Protein AF-A0A0C5XKF4-F1 (afdb_monomer)

pLDDT: mean 84.87, std 16.79, range [43.81, 97.75]

Solvent-accessible surface area (backbone atoms only — not comparable to full-atom values): 7039 Å² total; per-residue (Å²): 99,38,44,35,41,33,49,45,84,90,46,29,36,42,38,38,51,100,60,76,51,73,46,82,51,56,72,55,26,46,73,45,9,26,29,38,44,37,68,48,58,29,26,39,36,38,36,44,43,80,91,77,71,26,36,43,72,46,82,73,41,85,33,77,44,53,76,46,78,46,82,63,83,77,29,26,31,40,36,39,47,37,78,62,87,49,73,48,81,38,71,27,75,74,60,79,67,76,84,78,61,56,86,90,69,58,89,73,73,72,78,79,83,74,78,79,78,79,83,130

Sequence (120 aa):
MGVQIEAMDGGKLKLTGDVETVLDLPASAVTDGFSFAFSDGTLLKGHHDIGSGRCHFALAAEGTACVRIMREGRHDRARIDGQIEWMTLACGSRTLCPIHAKPQDDGRQLVLDIESKQAA

Structure (mmCIF, N/CA/C/O backbone):
data_AF-A0A0C5XKF4-F1
#
_entry.id   AF-A0A0C5XKF4-F1
#
loop_
_atom_site.group_PDB
_atom_site.id
_atom_site.type_symbol
_atom_site.label_atom_id
_atom_site.label_alt_id
_atom_site.label_comp_id
_atom_site.label_asym_id
_atom_site.label_entity_id
_atom_site.label_seq_id
_atom_site.pdbx_PDB_ins_code
_atom_site.Cartn_x
_atom_site.Cartn_y
_atom_site.Cartn_z
_atom_site.occupancy
_atom_site.B_iso_or_equiv
_atom_site.auth_seq_id
_atom_site.auth_comp_id
_atom_site.auth_asym_id
_atom_site.auth_atom_id
_atom_site.pdbx_PDB_model_num
ATOM 1 N N . MET A 1 1 ? -6.047 11.153 13.031 1.00 75.75 1 MET A N 1
ATOM 2 C CA . MET A 1 1 ? -4.825 11.601 12.335 1.00 75.75 1 MET A CA 1
ATOM 3 C C . MET A 1 1 ? -4.612 10.627 11.190 1.00 75.75 1 MET A C 1
ATOM 5 O O . MET A 1 1 ? -4.865 9.447 11.382 1.00 75.75 1 MET A O 1
ATOM 9 N N . GLY A 1 2 ? -4.326 11.122 9.984 1.00 92.06 2 GLY A N 1
ATOM 10 C CA . GLY A 1 2 ? -4.283 10.288 8.778 1.00 92.06 2 GLY A CA 1
ATOM 11 C C . GLY A 1 2 ? -2.923 9.637 8.534 1.00 92.06 2 GLY A C 1
ATOM 12 O O . GLY A 1 2 ? -1.929 10.019 9.148 1.00 92.06 2 GLY A O 1
ATOM 13 N N . VAL A 1 3 ? -2.883 8.704 7.585 1.00 96.56 3 VAL A N 1
ATOM 14 C CA . VAL A 1 3 ? -1.655 8.047 7.114 1.00 96.56 3 VAL A CA 1
ATOM 15 C C . VAL A 1 3 ? -1.347 8.508 5.693 1.00 96.56 3 VAL A C 1
ATOM 17 O O . VAL A 1 3 ? -2.233 8.598 4.844 1.00 96.56 3 VAL A O 1
ATOM 20 N N . GLN A 1 4 ? -0.080 8.788 5.417 1.00 97.44 4 GLN A N 1
ATOM 21 C CA . GLN A 1 4 ? 0.451 9.024 4.084 1.00 97.44 4 GLN A CA 1
ATOM 22 C C . GLN A 1 4 ? 1.411 7.897 3.709 1.00 97.44 4 GLN A C 1
ATOM 24 O O . GLN A 1 4 ? 2.253 7.489 4.506 1.00 97.44 4 GLN A O 1
ATOM 29 N N . ILE A 1 5 ? 1.277 7.423 2.476 1.00 97.50 5 ILE A N 1
ATOM 30 C CA . ILE A 1 5 ? 2.093 6.375 1.876 1.00 97.50 5 ILE A CA 1
ATOM 31 C C . ILE A 1 5 ? 2.698 6.943 0.602 1.00 97.50 5 ILE A C 1
ATOM 33 O O . ILE A 1 5 ? 1.983 7.383 -0.298 1.00 97.50 5 ILE A O 1
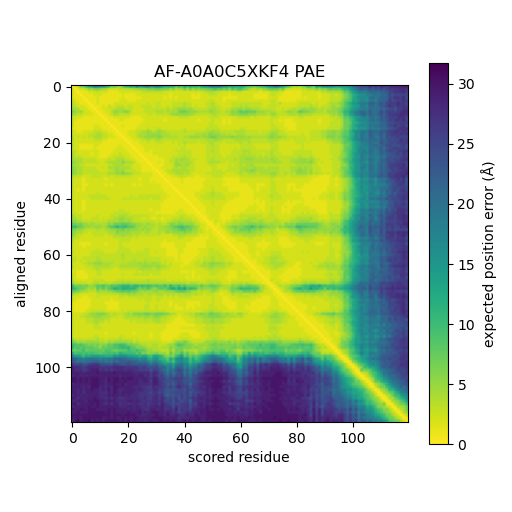ATOM 37 N N . GLU A 1 6 ? 4.016 6.924 0.517 1.00 96.56 6 GLU A N 1
ATOM 38 C CA . GLU A 1 6 ? 4.763 7.353 -0.654 1.00 96.56 6 GLU A CA 1
ATOM 39 C C . GLU A 1 6 ? 5.646 6.209 -1.131 1.00 96.56 6 GLU A C 1
ATOM 41 O O . GLU A 1 6 ? 6.460 5.682 -0.373 1.00 96.56 6 GLU A O 1
ATOM 46 N N . ALA A 1 7 ? 5.487 5.821 -2.393 1.00 94.00 7 ALA A N 1
ATOM 47 C CA . ALA A 1 7 ? 6.414 4.886 -2.999 1.00 94.00 7 ALA A CA 1
ATOM 48 C C . ALA A 1 7 ? 7.700 5.599 -3.429 1.00 94.00 7 ALA A C 1
ATOM 50 O O . ALA A 1 7 ? 7.688 6.738 -3.895 1.00 94.00 7 ALA A O 1
ATOM 51 N N . MET A 1 8 ? 8.816 4.904 -3.254 1.00 92.38 8 MET A N 1
ATOM 52 C CA . MET A 1 8 ? 10.157 5.388 -3.539 1.00 92.38 8 MET A CA 1
ATOM 53 C C . MET A 1 8 ? 10.898 4.392 -4.430 1.00 92.38 8 MET A C 1
ATOM 55 O O . MET A 1 8 ? 10.548 3.210 -4.523 1.00 92.38 8 MET A O 1
ATOM 59 N N . ASP A 1 9 ? 11.980 4.867 -5.037 1.00 89.56 9 ASP A N 1
ATOM 60 C CA . ASP A 1 9 ? 12.883 4.029 -5.813 1.00 89.56 9 ASP A CA 1
ATOM 61 C C . ASP A 1 9 ? 13.457 2.865 -4.990 1.00 89.56 9 ASP A C 1
ATOM 63 O O . ASP A 1 9 ? 13.688 2.962 -3.781 1.00 89.56 9 ASP A O 1
ATOM 67 N N . GLY A 1 10 ? 13.714 1.749 -5.676 1.00 87.12 10 GLY A N 1
ATOM 68 C CA . GLY A 1 10 ? 14.273 0.544 -5.062 1.00 87.12 10 GLY A CA 1
ATOM 69 C C . GLY A 1 10 ? 13.258 -0.307 -4.297 1.00 87.12 10 GLY A C 1
ATOM 70 O O . GLY A 1 10 ? 13.669 -1.119 -3.477 1.00 87.12 10 GLY A O 1
ATOM 71 N N . GLY A 1 11 ? 11.956 -0.132 -4.553 1.00 89.62 11 GLY A N 1
ATOM 72 C CA . GLY A 1 11 ? 10.910 -0.914 -3.893 1.00 89.62 11 GLY A CA 1
ATOM 73 C C . GLY A 1 11 ? 10.777 -0.550 -2.418 1.00 89.62 11 GLY A C 1
ATOM 74 O O . GLY A 1 11 ? 10.699 -1.429 -1.569 1.00 89.62 11 GLY A O 1
ATOM 75 N N . LYS A 1 12 ? 10.787 0.744 -2.096 1.00 94.75 12 LYS A N 1
ATOM 76 C CA . LYS A 1 12 ? 10.620 1.228 -0.722 1.00 94.75 12 LYS A CA 1
ATOM 77 C C . LYS A 1 12 ? 9.310 1.989 -0.588 1.00 94.75 12 LYS A C 1
ATOM 79 O O . LYS A 1 12 ? 8.891 2.668 -1.524 1.00 94.75 12 LYS A O 1
ATOM 84 N N . LEU A 1 13 ? 8.690 1.916 0.585 1.00 96.69 13 LEU A N 1
ATOM 85 C CA . LEU A 1 13 ? 7.514 2.711 0.929 1.00 96.69 13 LEU A CA 1
ATOM 86 C C . LEU A 1 13 ? 7.822 3.582 2.141 1.00 96.69 13 LEU A C 1
ATOM 88 O O . LEU A 1 13 ? 8.110 3.062 3.217 1.00 96.69 13 LEU A O 1
ATOM 92 N N . LYS A 1 14 ? 7.729 4.902 1.984 1.00 97.25 14 LYS A N 1
ATOM 93 C CA . LYS A 1 14 ? 7.732 5.835 3.107 1.00 97.25 14 LYS A CA 1
ATOM 94 C C . LYS A 1 14 ? 6.319 5.945 3.669 1.00 97.25 14 LYS A C 1
ATOM 96 O O . LYS A 1 14 ? 5.379 6.275 2.947 1.00 97.25 14 LYS A O 1
ATOM 101 N N . LEU A 1 15 ? 6.190 5.683 4.963 1.00 97.19 15 LEU A N 1
ATOM 102 C CA . LEU A 1 15 ? 4.959 5.821 5.726 1.00 97.19 15 LEU A CA 1
ATOM 103 C C . LEU A 1 15 ? 5.086 7.018 6.666 1.00 97.19 15 LEU A C 1
ATOM 105 O O . LEU A 1 15 ? 6.115 7.201 7.320 1.00 97.19 15 LEU A O 1
ATOM 109 N N . THR A 1 16 ? 4.048 7.842 6.735 1.00 96.75 16 THR A N 1
ATOM 110 C CA . THR A 1 16 ? 4.005 9.010 7.620 1.00 96.75 16 THR A CA 1
ATOM 111 C C . THR A 1 16 ? 2.624 9.135 8.249 1.00 96.75 16 THR A C 1
ATOM 113 O O . THR A 1 16 ? 1.613 8.962 7.578 1.00 96.75 16 THR A O 1
ATOM 116 N N . GLY A 1 17 ? 2.585 9.447 9.536 1.00 93.69 17 GLY A N 1
ATOM 117 C CA . GLY A 1 17 ? 1.384 9.592 10.352 1.00 93.69 17 GLY A CA 1
ATOM 118 C C . GLY A 1 17 ? 1.833 9.758 11.799 1.00 93.69 17 GLY A C 1
ATOM 119 O O . GLY A 1 17 ? 2.817 10.447 12.057 1.00 93.69 17 GLY A O 1
ATOM 120 N N . ASP A 1 18 ? 1.179 9.064 12.720 1.00 92.31 18 ASP A N 1
ATOM 121 C CA . ASP A 1 18 ? 1.594 8.960 14.126 1.00 92.31 18 ASP A CA 1
ATOM 122 C C . ASP A 1 18 ? 2.985 8.318 14.272 1.00 92.31 18 ASP A C 1
ATOM 124 O O . ASP A 1 18 ? 3.741 8.644 15.185 1.00 92.31 18 ASP A O 1
ATOM 128 N N . VAL A 1 19 ? 3.334 7.432 13.335 1.00 91.19 19 VAL A N 1
ATOM 129 C CA . VAL A 1 19 ? 4.659 6.828 13.190 1.00 91.19 19 VAL A CA 1
ATOM 130 C C . VAL A 1 19 ? 5.202 7.163 11.805 1.00 91.19 19 VAL A C 1
ATOM 132 O O . VAL A 1 19 ? 4.499 7.032 10.800 1.00 91.19 19 VAL A O 1
ATOM 135 N N . GLU A 1 20 ? 6.468 7.572 11.746 1.00 96.31 20 GLU A N 1
ATOM 136 C CA . GLU A 1 20 ? 7.207 7.755 10.497 1.00 96.31 20 GLU A CA 1
ATOM 137 C C . GLU A 1 20 ? 8.224 6.623 10.329 1.00 96.31 20 GLU A C 1
ATOM 139 O O . GLU A 1 20 ? 9.033 6.359 11.218 1.00 96.31 20 GLU A O 1
ATOM 144 N N . THR A 1 21 ? 8.167 5.925 9.194 1.00 96.81 21 THR A N 1
ATOM 145 C CA . THR A 1 21 ? 9.085 4.820 8.894 1.00 96.81 21 THR A CA 1
ATOM 146 C C . THR A 1 21 ? 9.217 4.592 7.390 1.00 96.81 21 THR A C 1
ATOM 148 O O . THR A 1 21 ? 8.414 5.085 6.596 1.00 96.81 21 THR A O 1
ATOM 151 N N . VAL A 1 22 ? 10.231 3.828 6.989 1.00 97.75 22 VAL A N 1
ATOM 152 C CA . VAL A 1 22 ? 10.422 3.361 5.613 1.00 97.75 22 VAL A CA 1
ATOM 153 C C . VAL A 1 22 ? 10.439 1.839 5.622 1.00 97.75 22 VAL A C 1
ATOM 155 O O . VAL A 1 22 ? 11.191 1.231 6.379 1.00 97.75 22 VAL A O 1
ATOM 158 N N . LEU A 1 23 ? 9.611 1.230 4.778 1.00 96.12 23 LEU A N 1
ATOM 159 C CA . LEU A 1 23 ? 9.550 -0.214 4.593 1.00 96.12 23 LEU A CA 1
ATOM 160 C C . LEU A 1 23 ? 10.275 -0.604 3.307 1.00 96.12 23 LEU A C 1
ATOM 162 O O . LEU A 1 23 ? 9.980 -0.059 2.243 1.00 96.12 23 LEU A O 1
ATOM 166 N N . ASP A 1 24 ? 11.176 -1.576 3.401 1.00 95.88 24 ASP A N 1
ATOM 167 C CA . ASP A 1 24 ? 11.753 -2.253 2.241 1.00 95.88 24 ASP A CA 1
ATOM 168 C C . ASP A 1 24 ? 10.799 -3.358 1.773 1.00 95.88 24 ASP A C 1
ATOM 170 O O . ASP A 1 24 ? 10.432 -4.252 2.542 1.00 95.88 24 ASP A O 1
ATOM 174 N N . LEU A 1 25 ? 10.379 -3.298 0.511 1.00 93.88 25 LEU A N 1
ATOM 175 C CA . LEU A 1 25 ? 9.529 -4.320 -0.077 1.00 93.88 25 LEU A CA 1
ATOM 176 C C . LEU A 1 25 ? 10.373 -5.501 -0.569 1.00 93.88 25 LEU A C 1
ATOM 178 O O . LEU A 1 25 ? 11.417 -5.305 -1.198 1.00 93.88 25 LEU A O 1
ATOM 182 N N . PRO A 1 26 ? 9.914 -6.747 -0.360 1.00 92.69 26 PRO A N 1
ATOM 183 C CA . PRO A 1 26 ? 10.546 -7.897 -0.986 1.00 92.69 26 PRO A CA 1
ATOM 184 C C . PRO A 1 26 ? 10.400 -7.820 -2.513 1.00 92.69 26 PRO A C 1
ATOM 186 O O . PRO A 1 26 ? 9.446 -7.244 -3.036 1.00 92.69 26 PRO A O 1
ATOM 189 N N . ALA A 1 27 ? 11.298 -8.480 -3.2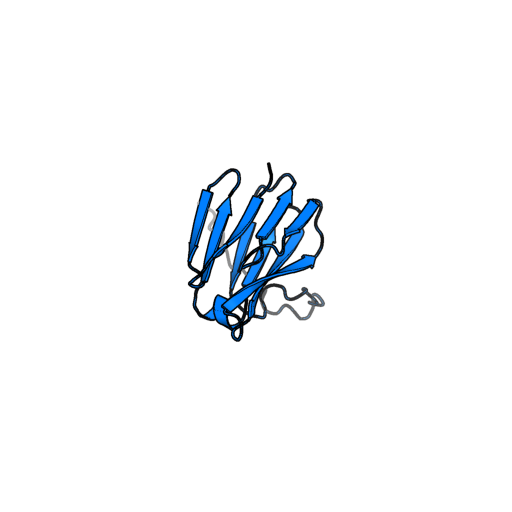47 1.00 89.62 27 ALA A N 1
ATOM 190 C CA . ALA A 1 27 ? 11.247 -8.520 -4.713 1.00 89.62 27 ALA A CA 1
ATOM 191 C C . ALA A 1 27 ? 9.900 -9.041 -5.260 1.00 89.62 27 ALA A C 1
ATOM 193 O O . ALA A 1 27 ? 9.447 -8.597 -6.316 1.00 89.62 27 ALA A O 1
ATOM 194 N N . SER A 1 28 ? 9.226 -9.930 -4.521 1.00 88.81 28 SER A N 1
ATOM 195 C CA . SER A 1 28 ? 7.877 -10.404 -4.849 1.00 88.81 28 SER A CA 1
ATOM 196 C C . SER A 1 28 ? 6.833 -9.288 -4.822 1.00 88.81 28 SER A C 1
ATOM 198 O O . SER A 1 28 ? 5.939 -9.279 -5.648 1.00 88.81 28 SER A O 1
ATOM 200 N N . ALA A 1 29 ? 6.945 -8.293 -3.944 1.00 90.44 29 ALA A N 1
ATOM 201 C CA . ALA A 1 29 ? 6.029 -7.151 -3.949 1.00 90.44 29 ALA A CA 1
ATOM 202 C C . ALA A 1 29 ? 6.274 -6.193 -5.120 1.00 90.44 29 ALA A C 1
ATOM 204 O O . ALA A 1 29 ? 5.348 -5.535 -5.596 1.00 90.44 29 ALA A O 1
ATOM 205 N N . VAL A 1 30 ? 7.518 -6.113 -5.596 1.00 88.69 30 VAL A N 1
ATOM 206 C CA . VAL A 1 30 ? 7.858 -5.329 -6.788 1.00 88.69 30 VAL A CA 1
ATOM 207 C C . VAL A 1 30 ? 7.321 -6.004 -8.050 1.00 88.69 30 VAL A C 1
ATOM 209 O O . VAL A 1 30 ? 6.814 -5.329 -8.935 1.00 88.69 30 VAL A O 1
ATOM 212 N N . THR A 1 31 ? 7.382 -7.332 -8.119 1.00 89.62 31 THR A N 1
ATOM 213 C CA . THR A 1 31 ? 6.977 -8.107 -9.304 1.00 89.62 31 THR A CA 1
ATOM 214 C C . THR A 1 31 ? 5.489 -8.463 -9.319 1.00 89.62 31 THR A C 1
ATOM 216 O O . THR A 1 31 ? 4.829 -8.270 -10.336 1.00 89.62 31 THR A O 1
ATOM 219 N N . ASP A 1 32 ? 4.944 -8.917 -8.191 1.00 90.44 32 ASP A N 1
ATOM 220 C CA . ASP A 1 32 ? 3.568 -9.420 -8.067 1.00 90.44 32 ASP A CA 1
ATOM 221 C C . ASP A 1 32 ? 2.596 -8.398 -7.450 1.00 90.44 32 ASP A C 1
ATOM 223 O O . ASP A 1 32 ? 1.386 -8.637 -7.401 1.00 90.44 32 ASP A O 1
ATOM 227 N N . GLY A 1 33 ? 3.110 -7.267 -6.962 1.00 93.19 33 GLY A N 1
ATOM 228 C CA . GLY A 1 33 ? 2.339 -6.236 -6.270 1.00 93.19 33 GLY A CA 1
ATOM 229 C C . GLY A 1 33 ? 2.170 -6.488 -4.771 1.00 93.19 33 GLY A C 1
ATOM 230 O O . GLY A 1 33 ? 2.675 -7.449 -4.192 1.00 93.19 33 GLY A O 1
ATOM 231 N N . PHE A 1 34 ? 1.462 -5.581 -4.112 1.00 95.50 34 PHE A N 1
ATOM 232 C CA . PHE A 1 34 ? 1.220 -5.605 -2.674 1.00 95.50 34 PHE A CA 1
ATOM 233 C C . PHE A 1 34 ? -0.113 -4.937 -2.342 1.00 95.50 34 PHE A C 1
ATOM 235 O O . PHE A 1 34 ? -0.781 -4.353 -3.200 1.00 95.50 34 PHE A O 1
ATOM 242 N N . SER A 1 35 ? -0.545 -5.045 -1.093 1.00 96.56 35 SER A N 1
ATOM 243 C CA . SER A 1 35 ? -1.783 -4.428 -0.630 1.00 96.56 35 SER A CA 1
ATOM 244 C C . SER A 1 35 ? -1.706 -3.999 0.822 1.00 96.56 35 SER A C 1
ATOM 246 O O . SER A 1 35 ? -1.034 -4.636 1.631 1.00 96.56 35 SER A O 1
ATOM 248 N N . PHE A 1 36 ? -2.439 -2.938 1.130 1.00 96.31 36 PHE A N 1
ATOM 249 C CA . PHE A 1 36 ? -2.685 -2.456 2.472 1.00 96.31 36 PHE A CA 1
ATOM 250 C C . PHE A 1 36 ? -4.127 -2.718 2.886 1.00 96.31 36 PHE A C 1
ATOM 252 O O . PHE A 1 36 ? -5.049 -2.506 2.092 1.00 96.31 36 PHE A O 1
ATOM 259 N N . ALA A 1 37 ? -4.301 -3.113 4.142 1.00 95.94 37 ALA A N 1
ATOM 260 C CA . ALA A 1 37 ? -5.585 -3.090 4.827 1.00 95.94 37 ALA A CA 1
ATOM 261 C C . ALA A 1 37 ? -5.504 -2.142 6.024 1.00 95.94 37 ALA A C 1
ATOM 263 O O . ALA A 1 37 ? -4.516 -2.164 6.762 1.00 95.94 37 ALA A O 1
ATOM 264 N N . PHE A 1 38 ? -6.541 -1.330 6.203 1.00 95.94 38 PHE A N 1
ATOM 265 C CA . PHE A 1 38 ? -6.637 -0.316 7.250 1.00 95.94 38 PHE A CA 1
ATOM 266 C C . PHE A 1 38 ? -7.795 -0.631 8.205 1.00 95.94 38 PHE A C 1
ATOM 268 O O . PHE A 1 38 ? -8.777 -1.271 7.822 1.00 95.94 38 PHE A O 1
ATOM 275 N N . SER A 1 39 ? -7.694 -0.147 9.446 1.00 95.75 39 SER A N 1
ATOM 276 C CA . SER A 1 39 ? -8.690 -0.379 10.505 1.00 95.75 39 SER A CA 1
ATOM 277 C C . SER A 1 39 ? -10.102 0.117 10.200 1.00 95.75 39 SER A C 1
ATOM 279 O O . SER A 1 39 ? -11.058 -0.326 10.826 1.00 95.75 39 SER A O 1
ATOM 281 N N . ASP A 1 40 ? -10.242 1.030 9.247 1.00 94.50 40 ASP A N 1
ATOM 282 C CA . ASP A 1 40 ? -11.509 1.618 8.821 1.00 94.50 40 ASP A CA 1
ATOM 283 C C . ASP A 1 40 ? -12.219 0.814 7.711 1.00 94.50 40 ASP A C 1
ATOM 285 O O . ASP A 1 40 ? -13.261 1.250 7.216 1.00 94.50 40 ASP A O 1
ATOM 289 N N . GLY A 1 41 ? -11.634 -0.315 7.290 1.00 94.06 41 GLY A N 1
ATOM 290 C CA . GLY A 1 41 ? -12.115 -1.157 6.193 1.00 94.06 41 GLY A CA 1
ATOM 291 C C . GLY A 1 41 ? -11.557 -0.797 4.813 1.00 94.06 41 GLY A C 1
ATOM 292 O O . GLY A 1 41 ? -11.836 -1.512 3.850 1.00 94.06 41 GLY A O 1
ATOM 293 N N . THR A 1 42 ? -10.748 0.261 4.696 1.00 95.56 42 THR A N 1
ATOM 294 C CA . THR A 1 42 ? -10.125 0.636 3.423 1.00 95.56 42 THR A CA 1
ATOM 295 C C . THR A 1 42 ? -9.136 -0.441 2.977 1.00 95.56 42 THR A C 1
ATOM 297 O O . THR A 1 42 ? -8.320 -0.925 3.767 1.00 95.56 42 THR A O 1
ATOM 300 N N . LEU A 1 43 ? -9.163 -0.776 1.683 1.00 96.00 43 LEU A N 1
ATOM 301 C CA . LEU A 1 43 ? -8.171 -1.641 1.043 1.00 96.00 43 LEU A CA 1
ATOM 302 C C . LEU A 1 43 ? -7.497 -0.900 -0.111 1.00 96.00 43 LEU A C 1
ATOM 304 O O . LEU A 1 43 ? -8.164 -0.458 -1.048 1.00 96.00 43 LEU A O 1
ATOM 308 N N . LEU A 1 44 ? -6.169 -0.817 -0.084 1.00 95.94 44 LEU A N 1
ATOM 309 C CA . LEU A 1 44 ? -5.367 -0.153 -1.114 1.00 95.94 44 LEU A CA 1
ATOM 310 C C . LEU A 1 44 ? -4.428 -1.164 -1.775 1.00 95.94 44 LEU A C 1
ATOM 312 O O . LEU A 1 44 ? -3.713 -1.885 -1.090 1.00 95.94 44 LEU A O 1
ATOM 316 N N . LYS A 1 45 ? -4.386 -1.198 -3.105 1.00 95.94 45 LYS A N 1
ATOM 317 C CA . LYS A 1 45 ? -3.411 -1.975 -3.880 1.00 95.94 45 LYS A CA 1
ATOM 318 C C . LYS A 1 45 ? -2.254 -1.095 -4.308 1.00 95.94 45 LYS A C 1
ATOM 320 O O . LYS A 1 45 ? -2.465 0.044 -4.722 1.00 95.94 45 LYS A O 1
ATOM 325 N N . GLY A 1 46 ? -1.058 -1.666 -4.286 1.00 95.12 46 GLY A N 1
ATOM 326 C CA . GLY A 1 46 ? 0.117 -1.109 -4.933 1.00 95.12 46 GLY A CA 1
ATOM 327 C C . GLY A 1 46 ? 0.706 -2.093 -5.934 1.00 95.12 46 GLY A C 1
ATOM 328 O O . GLY A 1 46 ? 0.722 -3.301 -5.701 1.00 95.12 46 GLY A O 1
ATOM 329 N N . HIS A 1 47 ? 1.168 -1.586 -7.069 1.00 93.56 47 HIS A N 1
ATOM 330 C CA . HIS A 1 47 ? 1.881 -2.382 -8.064 1.00 93.56 47 HIS A CA 1
ATOM 331 C C . HIS A 1 47 ? 2.970 -1.541 -8.717 1.00 93.56 47 HIS A C 1
ATOM 333 O O . HIS A 1 47 ? 2.814 -0.328 -8.869 1.00 93.56 47 HIS A O 1
ATOM 339 N N . HIS A 1 48 ? 4.065 -2.186 -9.107 1.00 91.31 48 HIS A N 1
ATOM 340 C CA . HIS A 1 48 ? 5.106 -1.529 -9.881 1.00 91.31 48 HIS A CA 1
ATOM 341 C C . HIS A 1 48 ? 4.885 -1.805 -11.366 1.00 91.31 48 HIS A C 1
ATOM 343 O O . HIS A 1 48 ? 4.713 -2.950 -11.779 1.00 91.31 48 HIS A O 1
ATOM 349 N N . ASP A 1 49 ? 4.909 -0.751 -12.171 1.00 89.00 49 ASP A N 1
ATOM 350 C CA . ASP A 1 49 ? 5.063 -0.875 -13.611 1.00 89.00 49 ASP A CA 1
ATOM 351 C C . ASP A 1 49 ? 6.547 -1.097 -13.913 1.00 89.00 49 ASP A C 1
ATOM 353 O O . ASP A 1 49 ? 7.369 -0.190 -13.777 1.00 89.00 49 ASP A O 1
ATOM 357 N N . ILE A 1 50 ? 6.889 -2.317 -14.326 1.00 83.19 50 ILE A N 1
ATOM 358 C CA . ILE A 1 50 ? 8.265 -2.718 -14.643 1.00 83.19 50 ILE A CA 1
ATOM 359 C C . ILE A 1 50 ? 8.839 -1.870 -15.789 1.00 83.19 50 ILE A C 1
ATOM 361 O O . ILE A 1 50 ? 10.028 -1.556 -15.776 1.00 83.19 50 ILE A O 1
ATOM 365 N N . GLY A 1 51 ? 8.010 -1.469 -16.760 1.00 84.81 51 GLY A N 1
ATOM 366 C CA . GLY A 1 51 ? 8.463 -0.716 -17.931 1.00 84.81 51 GLY A CA 1
ATOM 367 C C . GLY A 1 51 ? 8.899 0.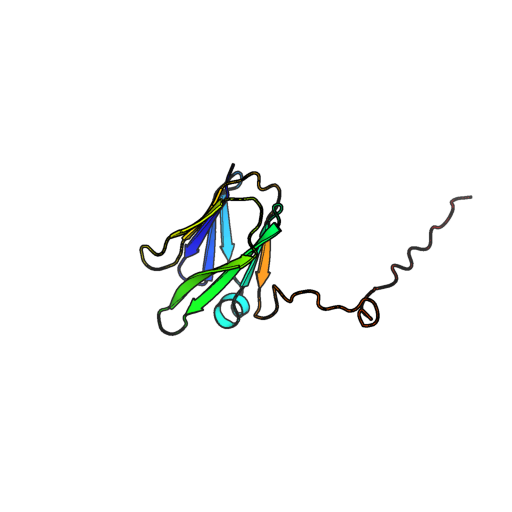708 -17.591 1.00 84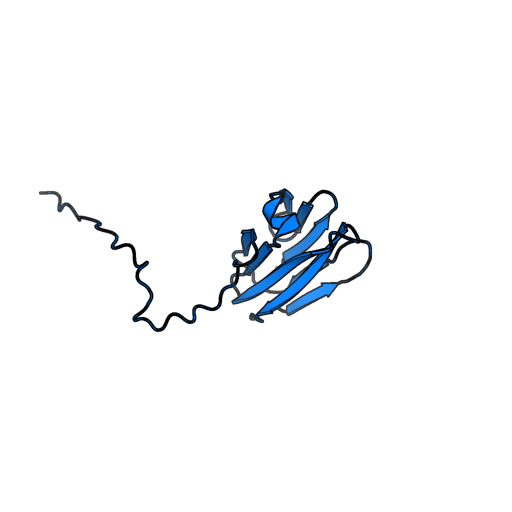.81 51 GLY A C 1
ATOM 368 O O . GLY A 1 51 ? 9.874 1.209 -18.149 1.00 84.81 51 GLY A O 1
ATOM 369 N N . SER A 1 52 ? 8.203 1.356 -16.654 1.00 86.75 52 SER A N 1
ATOM 370 C CA . SER A 1 52 ? 8.507 2.730 -16.232 1.00 86.75 52 SER A CA 1
ATOM 371 C C . SER A 1 52 ? 9.244 2.825 -14.889 1.00 86.75 52 SER A C 1
ATOM 373 O O . SER A 1 52 ? 9.722 3.902 -14.519 1.00 86.75 52 SER A O 1
ATOM 375 N N . GLY A 1 53 ? 9.333 1.720 -14.144 1.00 86.12 53 GLY A N 1
ATOM 376 C CA . GLY A 1 53 ? 9.834 1.675 -12.769 1.00 86.12 53 GLY A CA 1
ATOM 377 C C . GLY A 1 53 ? 8.969 2.461 -11.778 1.00 86.12 53 GLY A C 1
ATOM 378 O O . GLY A 1 53 ? 9.425 2.766 -10.675 1.00 86.12 53 GLY A O 1
ATOM 379 N N . ARG A 1 54 ? 7.751 2.854 -12.170 1.00 91.56 54 ARG A N 1
ATOM 380 C CA . ARG A 1 54 ? 6.834 3.627 -11.327 1.00 91.56 54 ARG A CA 1
ATOM 381 C C . ARG A 1 54 ? 6.032 2.693 -10.439 1.00 91.56 54 ARG A C 1
ATOM 383 O O . ARG A 1 54 ? 5.745 1.563 -10.813 1.00 91.56 54 ARG A O 1
ATOM 390 N N . CYS A 1 55 ? 5.652 3.182 -9.267 1.00 94.44 55 CYS A N 1
ATOM 391 C CA . CYS A 1 55 ? 4.741 2.467 -8.384 1.00 94.44 55 CYS A CA 1
ATOM 392 C C . CYS A 1 55 ? 3.412 3.206 -8.387 1.00 94.44 55 CYS A C 1
ATOM 394 O O . CYS A 1 55 ? 3.384 4.417 -8.158 1.00 94.44 55 CYS A O 1
ATOM 396 N N . HIS A 1 56 ? 2.337 2.472 -8.640 1.00 95.12 56 HIS A N 1
ATOM 397 C CA . HIS A 1 56 ? 0.990 3.001 -8.726 1.00 95.12 56 HIS A CA 1
ATOM 398 C C . HIS A 1 56 ? 0.118 2.459 -7.607 1.00 95.12 56 HIS A C 1
ATOM 400 O O . HIS A 1 56 ? 0.209 1.281 -7.246 1.00 95.12 56 HIS A O 1
ATOM 406 N N . PHE A 1 57 ? -0.767 3.317 -7.109 1.00 96.62 57 PHE A N 1
ATOM 407 C CA . PHE A 1 57 ? -1.770 2.955 -6.123 1.00 96.62 57 PHE A CA 1
ATOM 408 C C . PHE A 1 57 ? -3.163 2.924 -6.751 1.00 96.62 57 PHE A C 1
ATOM 410 O O . PHE A 1 57 ? -3.511 3.721 -7.630 1.00 96.62 57 PHE A O 1
ATOM 417 N N . ALA A 1 58 ? -3.987 2.003 -6.266 1.00 95.75 58 ALA A N 1
ATOM 418 C CA . ALA A 1 58 ? -5.391 1.902 -6.631 1.00 95.75 58 ALA A CA 1
ATOM 419 C C . ALA A 1 58 ? -6.220 1.489 -5.417 1.00 95.75 58 ALA A C 1
ATOM 421 O O . ALA A 1 58 ? -5.835 0.588 -4.672 1.00 95.75 58 ALA A O 1
ATOM 422 N N . LEU A 1 59 ? -7.371 2.127 -5.231 1.00 95.19 59 LEU A N 1
ATOM 423 C CA . LEU A 1 59 ? -8.321 1.729 -4.202 1.00 95.19 59 LEU A CA 1
ATOM 424 C C . LEU A 1 59 ? -8.994 0.414 -4.614 1.00 95.19 59 LEU A C 1
ATOM 426 O O . LEU A 1 59 ? -9.497 0.298 -5.730 1.00 95.19 59 LEU A O 1
ATOM 430 N N . ALA A 1 60 ? -8.965 -0.580 -3.733 1.00 93.75 60 ALA A N 1
ATOM 431 C CA . ALA A 1 60 ? -9.610 -1.872 -3.949 1.00 93.75 60 ALA A CA 1
ATOM 432 C C . ALA A 1 60 ? -10.952 -1.985 -3.219 1.00 93.75 60 ALA A C 1
ATOM 434 O O . ALA A 1 60 ? -11.847 -2.660 -3.721 1.00 93.75 60 ALA A O 1
ATOM 435 N N . ALA A 1 61 ? -11.093 -1.328 -2.066 1.00 93.19 61 ALA A N 1
ATOM 436 C CA . ALA A 1 61 ? -12.357 -1.175 -1.356 1.00 93.19 61 ALA A CA 1
ATOM 437 C C . ALA A 1 61 ? -12.349 0.130 -0.553 1.00 93.19 61 ALA A C 1
ATOM 439 O O . ALA A 1 61 ? -11.322 0.496 0.026 1.00 93.19 61 ALA A O 1
ATOM 440 N N . GLU A 1 62 ? -13.492 0.809 -0.528 1.00 94.19 62 GLU A N 1
ATOM 441 C CA . GLU A 1 62 ? -13.720 1.991 0.301 1.00 94.19 62 GLU A CA 1
ATOM 442 C C . GLU A 1 62 ? -14.006 1.577 1.748 1.00 94.19 62 GLU A C 1
ATOM 444 O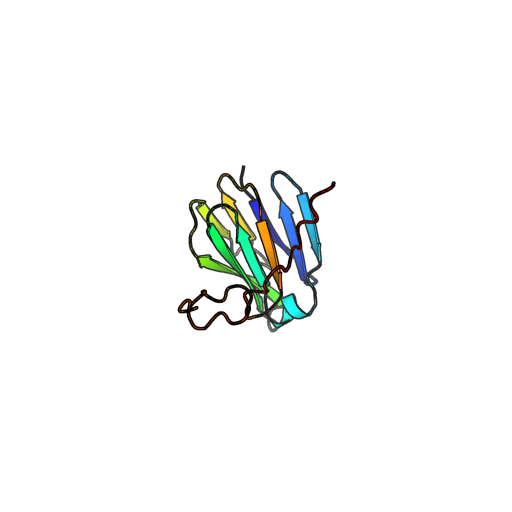 O . GLU A 1 62 ? -14.874 0.740 2.002 1.00 94.19 62 GLU A O 1
ATOM 449 N N . GLY A 1 63 ? -13.267 2.171 2.684 1.00 93.56 63 GLY A N 1
ATOM 450 C CA . GLY A 1 63 ? -13.625 2.212 4.096 1.00 93.56 63 GLY A CA 1
ATOM 451 C C . GLY A 1 63 ? -14.298 3.535 4.453 1.00 93.56 63 GLY A C 1
ATOM 452 O O . GLY A 1 63 ? -14.830 4.243 3.599 1.00 93.56 63 GLY A O 1
ATOM 453 N N . THR A 1 64 ? -14.269 3.885 5.737 1.00 94.81 64 THR A N 1
ATOM 454 C CA . THR A 1 64 ? -14.847 5.156 6.217 1.00 94.81 64 THR A CA 1
ATOM 455 C C . THR A 1 64 ? -13.917 6.365 6.060 1.00 94.81 64 THR A C 1
ATOM 457 O O . THR A 1 64 ? -14.393 7.502 6.081 1.00 94.81 64 THR A O 1
ATOM 460 N N . ALA A 1 65 ? -12.605 6.157 5.907 1.00 94.31 65 ALA A N 1
ATOM 461 C CA . ALA A 1 65 ? -11.637 7.230 5.720 1.00 94.31 65 ALA A CA 1
ATOM 462 C C . ALA A 1 65 ? -11.690 7.811 4.301 1.00 94.31 65 ALA A C 1
ATOM 464 O O . ALA A 1 65 ? -11.971 7.130 3.315 1.00 94.31 65 ALA A O 1
ATOM 465 N N . CYS A 1 66 ? -11.340 9.091 4.179 1.00 96.38 66 CYS A N 1
ATOM 466 C CA . CYS A 1 66 ? -11.189 9.732 2.879 1.00 96.38 66 CYS A CA 1
ATOM 467 C C . CYS A 1 66 ? -9.825 9.368 2.276 1.00 96.38 66 CYS A C 1
ATOM 469 O O . CYS A 1 66 ? -8.782 9.747 2.814 1.00 96.38 66 CYS A O 1
ATOM 471 N N . VAL A 1 67 ? -9.822 8.661 1.143 1.00 97.44 67 VAL A N 1
ATOM 472 C CA . VAL A 1 67 ? -8.595 8.276 0.432 1.00 97.44 67 VAL A CA 1
ATOM 473 C C . VAL A 1 67 ? -8.352 9.193 -0.763 1.00 97.44 67 VAL A C 1
ATOM 475 O O . VAL A 1 67 ? -9.220 9.379 -1.614 1.00 97.44 67 VAL A O 1
ATOM 478 N N . ARG A 1 68 ? -7.136 9.733 -0.868 1.00 97.62 68 ARG A N 1
ATOM 479 C CA . ARG A 1 68 ? -6.667 10.528 -2.010 1.00 97.62 68 ARG A CA 1
ATOM 480 C C . ARG A 1 68 ? -5.384 9.931 -2.569 1.00 97.62 68 ARG A C 1
ATOM 482 O O . ARG A 1 68 ? -4.404 9.796 -1.845 1.00 97.62 68 ARG A O 1
ATOM 489 N N . ILE A 1 69 ? -5.378 9.610 -3.860 1.00 97.62 69 ILE A N 1
ATOM 490 C CA . ILE A 1 69 ? -4.186 9.142 -4.577 1.00 97.62 69 ILE A CA 1
ATOM 491 C C . ILE A 1 69 ? -3.704 10.278 -5.477 1.00 97.62 69 ILE A C 1
ATOM 493 O O . ILE A 1 69 ? -4.382 10.664 -6.426 1.00 97.62 69 ILE A O 1
ATOM 497 N N . MET A 1 70 ? -2.538 10.827 -5.157 1.00 96.19 70 MET A N 1
ATOM 498 C CA . MET A 1 70 ? -1.880 11.893 -5.903 1.00 96.19 70 MET A CA 1
ATOM 499 C C . MET A 1 70 ? -0.882 11.260 -6.869 1.00 96.19 70 MET A C 1
ATOM 501 O O . MET A 1 70 ? -0.002 10.503 -6.457 1.00 96.19 70 MET A O 1
ATOM 505 N N . ARG A 1 71 ? -1.022 11.574 -8.156 1.00 92.81 71 ARG A N 1
ATOM 506 C CA . ARG A 1 71 ? -0.183 11.044 -9.241 1.00 92.81 71 ARG A CA 1
ATOM 507 C C . ARG A 1 71 ? 0.746 12.129 -9.771 1.00 92.81 71 ARG A C 1
ATOM 509 O O . ARG A 1 71 ? 0.725 12.470 -10.950 1.00 92.81 71 ARG A O 1
ATOM 516 N N . GLU A 1 72 ? 1.505 12.719 -8.860 1.00 84.19 72 GLU A N 1
ATOM 517 C CA . GLU A 1 72 ? 2.443 13.802 -9.142 1.00 84.19 72 GLU A CA 1
ATOM 518 C C . GLU A 1 72 ? 3.870 13.306 -8.898 1.00 84.19 72 GLU A C 1
ATOM 520 O O . GLU A 1 72 ? 4.164 12.725 -7.856 1.00 84.19 72 GLU A O 1
ATOM 525 N N . GLY A 1 73 ? 4.773 13.541 -9.851 1.00 82.62 73 GLY A N 1
ATOM 526 C CA . GLY A 1 73 ? 6.152 13.055 -9.770 1.00 82.62 73 GLY A CA 1
ATOM 527 C C . GLY A 1 73 ? 6.330 11.639 -10.327 1.00 82.62 73 GLY A C 1
ATOM 528 O O . GLY A 1 73 ? 5.666 11.247 -11.287 1.00 82.62 73 GLY A O 1
ATOM 529 N N . ARG A 1 74 ? 7.305 10.895 -9.788 1.00 87.88 74 ARG A N 1
ATOM 530 C CA . ARG A 1 74 ? 7.709 9.583 -10.325 1.00 87.88 74 ARG A CA 1
ATOM 531 C C . ARG A 1 74 ? 6.798 8.443 -9.871 1.00 87.88 74 ARG A C 1
ATOM 533 O O . ARG A 1 74 ? 6.462 7.594 -10.689 1.00 87.88 74 ARG A O 1
ATOM 540 N N . HIS A 1 75 ? 6.417 8.418 -8.599 1.00 92.62 75 HIS A N 1
ATOM 541 C CA . HIS A 1 75 ? 5.559 7.382 -8.025 1.00 92.62 75 HIS A CA 1
ATOM 542 C C . HIS A 1 75 ? 4.288 8.005 -7.455 1.00 92.62 75 HIS A C 1
ATOM 544 O O . HIS A 1 75 ? 4.274 9.187 -7.107 1.00 92.62 75 HIS A O 1
ATOM 550 N N . ASP A 1 76 ? 3.235 7.203 -7.336 1.00 95.19 76 ASP A N 1
ATOM 551 C CA . ASP A 1 76 ? 2.012 7.637 -6.678 1.00 95.19 76 ASP A CA 1
ATOM 552 C C . ASP A 1 76 ? 2.261 7.879 -5.178 1.00 95.19 76 ASP A C 1
ATOM 554 O O . ASP A 1 76 ? 3.125 7.267 -4.537 1.00 95.19 76 ASP A O 1
ATOM 558 N N . ARG A 1 77 ? 1.441 8.757 -4.604 1.00 96.81 77 ARG A N 1
ATOM 559 C CA . ARG A 1 77 ? 1.328 8.983 -3.162 1.00 96.81 77 ARG A CA 1
ATOM 560 C C . ARG A 1 77 ? -0.121 8.786 -2.750 1.00 96.81 77 ARG A C 1
ATOM 562 O O . ARG A 1 77 ? -1.013 9.343 -3.382 1.00 96.81 77 ARG A O 1
ATOM 569 N N . ALA A 1 78 ? -0.372 8.033 -1.689 1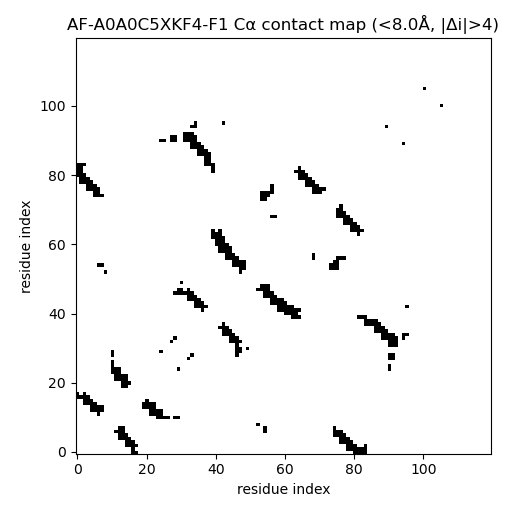.00 97.38 78 ALA A N 1
ATOM 570 C CA . ALA A 1 78 ? -1.702 7.868 -1.120 1.00 97.38 78 ALA A CA 1
ATOM 571 C C . ALA A 1 78 ? -1.794 8.590 0.225 1.00 97.38 78 ALA A C 1
ATOM 573 O O . ALA A 1 78 ? -0.890 8.503 1.052 1.00 97.38 78 ALA A O 1
ATOM 574 N N . ARG A 1 79 ? -2.900 9.293 0.451 1.00 97.31 79 ARG A N 1
ATOM 575 C CA . ARG A 1 79 ? -3.251 9.898 1.731 1.00 97.31 79 ARG A CA 1
ATOM 576 C C . ARG A 1 79 ? -4.596 9.352 2.187 1.00 97.31 79 ARG A C 1
ATOM 578 O O . ARG A 1 79 ? -5.563 9.420 1.437 1.00 97.31 79 ARG A O 1
ATOM 585 N N . ILE A 1 80 ? -4.630 8.821 3.401 1.00 97.12 80 ILE A N 1
ATOM 586 C CA . ILE A 1 80 ? -5.795 8.224 4.042 1.00 97.12 80 ILE A CA 1
ATOM 587 C C . ILE A 1 80 ? -6.126 9.094 5.254 1.00 97.12 80 ILE A C 1
ATOM 589 O O . ILE A 1 80 ? -5.438 9.048 6.274 1.00 97.12 80 ILE A O 1
ATOM 593 N N . ASP A 1 81 ? -7.143 9.939 5.118 1.00 96.62 81 ASP A N 1
ATOM 594 C CA . ASP A 1 81 ? -7.588 10.873 6.148 1.00 96.62 81 ASP A CA 1
ATOM 595 C C . ASP A 1 81 ? -8.744 10.259 6.953 1.00 96.62 81 ASP A C 1
ATOM 597 O O . ASP A 1 81 ? -9.866 10.133 6.464 1.00 96.62 81 ASP A O 1
ATOM 601 N N . GLY A 1 82 ? -8.465 9.885 8.203 1.00 93.06 82 GLY A N 1
ATOM 602 C CA . GLY A 1 82 ? -9.424 9.268 9.119 1.00 93.06 82 GLY A CA 1
ATOM 603 C C . GLY A 1 82 ? -8.817 9.005 10.498 1.00 93.06 82 GLY A C 1
ATOM 604 O O . GLY A 1 82 ? -7.740 9.518 10.826 1.00 93.06 82 GLY A O 1
ATOM 605 N N . GLN A 1 83 ? -9.513 8.223 11.321 1.00 93.50 83 GLN A N 1
ATOM 606 C CA . GLN A 1 83 ? -8.939 7.609 12.519 1.00 93.50 83 GLN A CA 1
ATOM 607 C C . GLN A 1 83 ? -8.449 6.211 12.140 1.00 93.50 83 GLN A C 1
ATOM 609 O O . GLN A 1 83 ? -9.249 5.291 11.991 1.00 93.50 83 GLN A O 1
ATOM 614 N N . ILE A 1 84 ? -7.138 6.077 11.938 1.00 94.81 84 ILE A N 1
ATOM 615 C CA . ILE A 1 84 ? -6.495 4.804 11.612 1.00 94.81 84 ILE A CA 1
ATOM 616 C C . ILE A 1 84 ? -5.774 4.301 12.859 1.00 94.81 84 ILE A C 1
ATOM 618 O O . ILE A 1 84 ? -4.856 4.953 13.345 1.00 94.81 84 ILE A O 1
ATOM 622 N N . GLU A 1 85 ? -6.198 3.152 13.374 1.00 94.81 85 GLU A N 1
ATOM 623 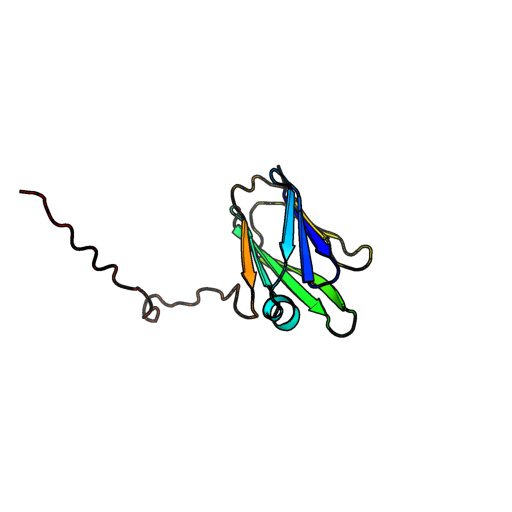C CA . GLU A 1 85 ? -5.614 2.526 14.568 1.00 94.81 85 GLU A CA 1
ATOM 624 C C . GLU A 1 85 ? -4.548 1.497 14.196 1.00 94.81 85 GLU A C 1
ATOM 626 O O . GLU A 1 85 ? -3.565 1.312 14.910 1.00 94.81 85 GLU A O 1
ATOM 631 N N . TRP A 1 86 ? -4.723 0.842 13.048 1.00 94.88 86 TRP A N 1
ATOM 632 C CA . TRP A 1 86 ? -3.761 -0.101 12.502 1.00 94.88 86 TRP A CA 1
ATOM 633 C C . TRP A 1 86 ? -3.791 -0.101 10.975 1.00 94.88 86 TRP A C 1
ATOM 635 O O . TRP A 1 86 ? -4.789 0.235 10.332 1.00 94.88 86 TRP A O 1
ATOM 645 N N . MET A 1 87 ? -2.670 -0.527 10.403 1.00 95.31 87 MET A N 1
ATOM 646 C CA . MET A 1 87 ? -2.508 -0.799 8.984 1.00 95.31 87 MET A CA 1
ATOM 647 C C . MET A 1 87 ? -1.619 -2.032 8.830 1.00 95.31 87 MET A C 1
ATOM 649 O O . MET A 1 87 ? -0.621 -2.172 9.537 1.00 95.31 87 MET A O 1
ATOM 653 N N . THR A 1 88 ? -1.959 -2.916 7.897 1.00 95.50 88 THR A N 1
ATOM 654 C CA . THR A 1 88 ? -1.143 -4.089 7.559 1.00 95.50 88 THR A CA 1
ATOM 655 C C . THR A 1 88 ? -0.735 -4.050 6.094 1.00 95.50 88 THR A C 1
ATOM 657 O O . THR A 1 88 ? -1.477 -3.540 5.259 1.00 95.50 88 THR A O 1
ATOM 660 N N . LEU A 1 89 ? 0.454 -4.573 5.790 1.00 95.75 89 LEU A N 1
ATOM 661 C CA . LEU A 1 89 ? 0.993 -4.703 4.437 1.00 95.75 89 LEU A CA 1
ATOM 662 C C . LEU A 1 89 ? 1.136 -6.187 4.101 1.00 95.75 89 LEU A C 1
ATOM 664 O O . LEU A 1 89 ? 1.788 -6.932 4.832 1.00 95.75 89 LEU A O 1
ATOM 668 N N . ALA A 1 90 ? 0.582 -6.596 2.967 1.00 94.88 90 ALA A N 1
ATOM 669 C CA . ALA A 1 90 ? 0.740 -7.935 2.424 1.00 94.88 90 ALA A CA 1
ATOM 670 C C . ALA A 1 90 ? 1.372 -7.863 1.029 1.00 94.88 90 ALA A C 1
ATOM 672 O O . ALA A 1 90 ? 1.011 -7.017 0.213 1.00 94.88 90 ALA A O 1
ATOM 673 N N . CYS A 1 91 ? 2.315 -8.761 0.749 1.00 94.06 91 CYS A N 1
ATOM 674 C CA . CYS A 1 91 ? 3.063 -8.808 -0.507 1.00 94.06 91 CYS A CA 1
ATOM 675 C C . CYS A 1 91 ? 2.594 -9.989 -1.363 1.00 94.06 91 CYS A C 1
ATOM 677 O O . CYS A 1 91 ? 2.437 -11.099 -0.854 1.00 94.06 91 CYS A O 1
ATOM 679 N N . GLY A 1 92 ? 2.378 -9.754 -2.655 1.00 88.50 92 GLY A N 1
ATOM 680 C CA . GLY A 1 92 ? 1.922 -10.744 -3.624 1.00 88.50 92 GLY A CA 1
ATOM 681 C C . GLY A 1 92 ? 0.619 -10.364 -4.336 1.00 88.50 92 GLY A C 1
ATOM 682 O O . GLY A 1 92 ? -0.137 -9.483 -3.919 1.00 88.50 92 GLY A O 1
ATOM 683 N N . SER A 1 93 ? 0.314 -11.121 -5.387 1.00 79.62 93 SER A N 1
ATOM 684 C CA . SER A 1 93 ? -0.812 -10.878 -6.301 1.00 79.62 93 SER A CA 1
ATOM 685 C C . SER A 1 93 ? -2.192 -11.286 -5.760 1.00 79.62 93 SER A C 1
ATOM 687 O O . SER A 1 93 ? -3.219 -10.878 -6.301 1.00 79.62 93 SER A O 1
ATOM 689 N N . ARG A 1 94 ? -2.245 -12.079 -4.679 1.00 82.56 94 ARG A N 1
ATOM 690 C CA . ARG A 1 94 ? -3.485 -12.629 -4.078 1.00 82.56 94 ARG A CA 1
ATOM 691 C C . ARG A 1 94 ? -3.776 -12.096 -2.674 1.00 82.56 94 ARG A C 1
ATOM 693 O O . ARG A 1 94 ? -4.389 -12.769 -1.853 1.00 82.56 94 ARG A O 1
ATOM 700 N N . THR A 1 95 ? -3.302 -10.893 -2.388 1.00 83.94 95 THR A N 1
ATOM 701 C CA . THR A 1 95 ? -3.315 -10.296 -1.045 1.00 83.94 95 THR A CA 1
ATOM 702 C C . THR A 1 95 ? -4.682 -9.760 -0.614 1.00 83.94 95 THR A C 1
ATOM 704 O O . THR A 1 95 ? -4.921 -9.643 0.580 1.00 83.94 95 THR A O 1
ATOM 707 N N . LEU A 1 96 ? -5.601 -9.511 -1.556 1.00 76.50 96 LEU A N 1
ATOM 708 C CA . LEU A 1 96 ? -6.962 -9.013 -1.295 1.00 76.50 96 LEU A CA 1
ATOM 709 C C . LEU A 1 96 ? -8.045 -9.924 -1.887 1.00 76.50 96 LEU A C 1
ATOM 711 O O . LEU A 1 96 ? -9.004 -9.446 -2.494 1.00 76.50 96 LEU A O 1
ATOM 715 N N . CYS A 1 97 ? -7.874 -11.243 -1.790 1.00 62.75 97 CYS A N 1
ATOM 716 C CA . CYS A 1 97 ? -8.906 -12.175 -2.236 1.00 62.75 97 CYS A CA 1
ATOM 717 C C . CYS A 1 97 ? -10.212 -11.906 -1.468 1.00 62.75 97 CYS A C 1
ATOM 719 O O . CYS A 1 97 ? -10.208 -12.030 -0.241 1.00 62.75 97 CYS A O 1
ATOM 721 N N . PRO A 1 98 ? -11.330 -11.575 -2.146 1.00 51.78 98 PRO A N 1
ATOM 722 C CA . PRO A 1 98 ? -12.619 -11.548 -1.479 1.00 51.78 98 PRO A CA 1
ATOM 723 C C . PRO A 1 98 ? -12.877 -12.949 -0.934 1.00 51.78 98 PRO A C 1
ATOM 725 O O . PRO A 1 98 ? -12.741 -13.934 -1.666 1.00 51.78 98 PRO A O 1
ATOM 728 N N . ILE A 1 99 ? -13.231 -13.042 0.347 1.00 52.69 99 ILE A N 1
ATOM 729 C CA . ILE A 1 99 ? -13.690 -14.289 0.954 1.00 52.69 99 ILE A CA 1
ATOM 730 C C . ILE A 1 99 ? -15.040 -14.620 0.300 1.00 52.69 99 ILE A C 1
ATOM 732 O O . ILE A 1 99 ? -16.100 -14.319 0.827 1.00 52.69 99 ILE A O 1
ATOM 736 N N . HIS A 1 100 ? -15.013 -15.238 -0.881 1.00 49.16 100 HIS A N 1
ATOM 737 C CA . HIS A 1 100 ? -16.139 -15.995 -1.429 1.00 49.16 100 HIS A CA 1
ATOM 738 C C . HIS A 1 100 ? -16.146 -17.410 -0.836 1.00 49.16 100 HIS A C 1
ATOM 740 O O . HIS A 1 100 ? -16.504 -18.374 -1.511 1.00 49.16 100 HIS A O 1
ATOM 746 N N . ALA A 1 101 ? -15.735 -17.564 0.424 1.00 43.81 101 ALA A N 1
ATOM 747 C CA 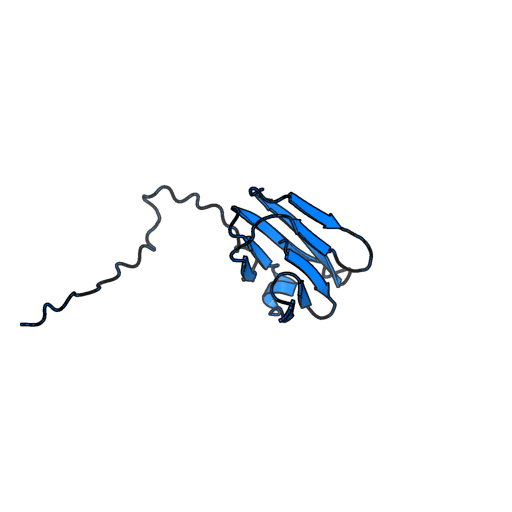. ALA A 1 101 ? -15.972 -18.808 1.121 1.00 43.81 101 ALA A CA 1
ATOM 748 C C . ALA A 1 101 ? -17.478 -18.872 1.381 1.00 43.81 101 ALA A C 1
ATOM 750 O O . ALA A 1 101 ? -18.004 -18.239 2.297 1.00 43.81 101 ALA A O 1
ATOM 751 N N . LYS A 1 102 ? -18.196 -19.666 0.580 1.00 45.19 102 LYS A N 1
ATOM 752 C CA . LYS A 1 102 ? -19.341 -20.364 1.158 1.00 45.19 102 LYS A CA 1
ATOM 753 C C . LYS A 1 102 ? -18.780 -21.064 2.404 1.00 45.19 102 LYS A C 1
ATOM 755 O O . LYS A 1 102 ? -17.766 -21.746 2.262 1.00 45.19 102 LYS A O 1
ATOM 760 N N . PRO A 1 103 ? -19.386 -20.922 3.592 1.00 52.25 103 PRO A N 1
ATOM 761 C CA . PRO A 1 103 ? -18.833 -21.461 4.841 1.00 52.25 103 PRO A CA 1
ATOM 762 C C . PRO A 1 103 ? -18.564 -22.978 4.806 1.00 52.25 103 PRO A C 1
ATOM 764 O O . PRO A 1 103 ? -17.897 -23.506 5.682 1.00 52.25 103 PRO A O 1
ATOM 767 N N . GLN A 1 104 ? -19.058 -23.680 3.784 1.00 52.72 104 GLN A N 1
ATOM 768 C CA . GLN A 1 104 ? -18.825 -25.101 3.544 1.00 52.72 104 GLN A CA 1
ATOM 769 C C . GLN A 1 104 ? -17.468 -25.439 2.897 1.00 52.72 104 GLN A C 1
ATOM 771 O O . GLN A 1 104 ? -17.119 -26.612 2.892 1.00 52.72 104 GLN A O 1
ATOM 776 N N . ASP A 1 105 ? -16.717 -24.467 2.365 1.00 51.88 105 ASP A N 1
ATOM 777 C CA . ASP A 1 105 ? -15.471 -24.721 1.611 1.00 51.88 105 ASP A CA 1
ATOM 778 C C . ASP A 1 105 ? -14.202 -24.227 2.335 1.00 51.88 105 ASP A C 1
ATOM 780 O O . ASP A 1 105 ? -13.088 -24.333 1.817 1.00 51.88 105 ASP A O 1
ATOM 784 N N . ASP A 1 106 ? -14.340 -23.694 3.555 1.00 52.19 106 ASP A N 1
ATOM 785 C CA . ASP A 1 106 ? -13.198 -23.254 4.359 1.00 52.19 106 ASP A CA 1
ATOM 786 C C . ASP A 1 106 ? -12.614 -24.419 5.174 1.00 52.19 106 ASP A C 1
ATOM 788 O O . ASP A 1 106 ? -12.671 -24.472 6.401 1.00 52.19 106 ASP A O 1
ATOM 792 N N . GLY A 1 107 ? -12.014 -25.382 4.471 1.00 54.59 107 GLY A N 1
ATOM 793 C CA . GLY A 1 107 ? -11.254 -26.488 5.069 1.00 54.59 107 GLY A CA 1
ATOM 794 C C . GLY A 1 107 ? -9.959 -26.057 5.780 1.00 54.59 107 GLY A C 1
ATOM 795 O O . GLY A 1 107 ? -9.107 -26.899 6.057 1.00 54.59 107 GLY A O 1
ATOM 796 N N . ARG A 1 108 ? -9.765 -24.753 6.028 1.00 54.22 108 ARG A N 1
ATOM 797 C CA . ARG A 1 108 ? -8.596 -24.172 6.707 1.00 54.22 108 ARG A CA 1
ATOM 798 C C . ARG A 1 108 ? -8.901 -23.668 8.108 1.00 54.22 108 ARG A C 1
ATOM 800 O O . ARG A 1 108 ? -8.030 -23.031 8.703 1.00 54.22 108 ARG A O 1
ATOM 807 N N . GLN A 1 109 ? -10.083 -23.953 8.654 1.00 46.59 109 GLN A N 1
ATOM 808 C CA . GLN A 1 109 ? -10.287 -23.803 10.086 1.00 46.59 109 GLN A CA 1
ATOM 809 C C . GLN A 1 109 ? -9.349 -24.789 10.796 1.00 46.59 109 GLN A C 1
ATOM 811 O O . GLN A 1 109 ? -9.668 -25.957 11.000 1.00 46.59 109 GLN A O 1
ATOM 816 N N . LEU A 1 110 ? -8.139 -24.320 11.108 1.00 55.41 110 LEU A N 1
ATOM 817 C CA . LEU A 1 110 ? -7.220 -25.002 11.998 1.00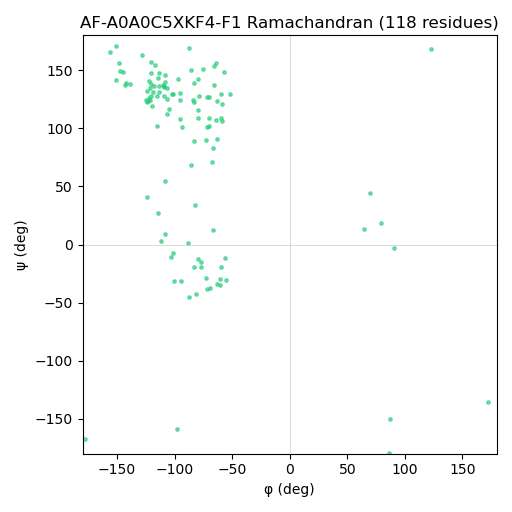 55.41 110 LEU A CA 1
ATOM 818 C C . LEU A 1 110 ? -7.962 -25.121 13.323 1.00 55.41 110 LEU A C 1
ATOM 820 O O . LEU A 1 110 ? -8.213 -24.116 13.992 1.00 55.41 110 LEU A O 1
ATOM 824 N N . VAL A 1 111 ? -8.374 -26.341 13.660 1.00 51.56 111 VAL A N 1
ATOM 825 C CA . VAL A 1 111 ? -8.851 -26.655 14.999 1.00 51.56 111 VAL A CA 1
ATOM 826 C C . VAL A 1 111 ? -7.685 -26.331 15.924 1.00 51.56 111 VAL A C 1
ATOM 828 O O . VAL A 1 111 ? -6.651 -26.995 15.905 1.00 51.56 111 VAL A O 1
ATOM 831 N N . LEU A 1 112 ? -7.804 -25.231 16.661 1.00 51.16 112 LEU A N 1
ATOM 832 C CA . LEU A 1 112 ? -6.903 -24.946 17.760 1.00 51.16 112 LEU A CA 1
ATOM 833 C C . LEU A 1 112 ? -7.289 -25.923 18.869 1.00 51.16 112 LEU A C 1
ATOM 835 O O . LEU A 1 112 ? -8.160 -25.620 19.682 1.00 51.16 112 LEU A O 1
ATOM 839 N N . ASP A 1 113 ? -6.665 -27.102 18.863 1.00 48.16 113 ASP A N 1
ATOM 840 C CA . ASP A 1 113 ? -6.715 -28.070 19.960 1.00 48.16 113 ASP A CA 1
ATOM 841 C C . ASP A 1 113 ? -5.981 -27.477 21.174 1.00 48.16 113 ASP A C 1
ATOM 843 O O . ASP A 1 113 ? -4.863 -27.852 21.529 1.00 48.16 113 ASP A O 1
ATOM 847 N N . ILE A 1 114 ? -6.590 -26.467 21.794 1.00 55.59 114 ILE A N 1
ATOM 848 C CA . ILE A 1 114 ? -6.149 -25.937 23.077 1.00 55.59 114 ILE A CA 1
ATOM 849 C C . ILE A 1 114 ? -6.769 -26.842 24.135 1.00 55.59 114 ILE A C 1
ATOM 851 O O . ILE A 1 114 ? -7.874 -26.600 24.623 1.00 55.59 114 ILE A O 1
ATOM 855 N N . GLU A 1 115 ? -6.053 -27.905 24.492 1.00 50.50 115 GLU A N 1
ATOM 856 C CA . GLU A 1 115 ? -6.382 -28.673 25.686 1.00 50.50 115 GLU A CA 1
ATOM 857 C C . GLU A 1 115 ? -6.198 -27.777 26.920 1.00 50.50 115 GLU A C 1
ATOM 859 O O . GLU A 1 115 ? -5.083 -27.458 27.343 1.00 50.50 115 GLU A O 1
ATOM 864 N N . SER A 1 116 ? -7.313 -27.357 27.518 1.00 59.66 116 SER A N 1
ATOM 865 C CA . SER A 1 116 ? -7.308 -26.732 28.837 1.00 59.66 116 SER A CA 1
ATOM 866 C C . SER A 1 116 ? -7.009 -27.808 29.880 1.00 59.66 116 SER A C 1
ATOM 868 O O . SER A 1 116 ? -7.882 -28.585 30.263 1.00 59.66 116 SER A O 1
ATOM 870 N N . LYS A 1 117 ? -5.762 -27.869 30.356 1.00 56.41 117 LYS A N 1
ATOM 871 C CA . LYS A 1 117 ? -5.460 -28.591 31.595 1.00 56.41 117 LYS A CA 1
ATOM 872 C C . LYS A 1 117 ? -6.047 -27.802 32.762 1.00 56.41 117 LYS A C 1
ATOM 874 O O . LYS A 1 117 ? -5.523 -26.747 33.116 1.00 56.41 117 LYS A O 1
ATOM 879 N N . GLN A 1 118 ? -7.113 -28.317 33.372 1.00 51.59 118 GLN A N 1
ATOM 880 C CA . GLN A 1 118 ? -7.514 -27.873 34.705 1.00 51.59 118 GLN A CA 1
ATOM 881 C C . GLN A 1 118 ? -6.399 -28.231 35.692 1.00 51.59 118 GLN A C 1
ATOM 883 O O . GLN A 1 118 ? -5.981 -29.386 35.779 1.00 51.59 118 GLN A O 1
ATOM 888 N N . ALA A 1 119 ? -5.896 -27.224 36.402 1.00 53.94 119 ALA A N 1
ATOM 889 C CA . ALA A 1 119 ? -5.022 -27.435 37.545 1.00 53.94 119 ALA A CA 1
ATOM 890 C C . ALA A 1 119 ? -5.855 -28.034 38.690 1.00 53.94 119 ALA A C 1
ATOM 892 O O . ALA A 1 119 ? -6.921 -27.503 39.008 1.00 53.94 119 ALA A O 1
ATOM 893 N N . ALA A 1 120 ? -5.380 -29.158 39.229 1.00 58.28 120 ALA A N 1
ATOM 894 C CA . ALA A 1 120 ? -5.934 -29.832 40.401 1.00 58.28 120 ALA A CA 1
ATOM 895 C C . ALA A 1 120 ? -5.606 -29.081 41.699 1.00 58.28 120 ALA A C 1
ATOM 897 O O . ALA A 1 120 ? -4.540 -28.423 41.739 1.00 58.28 120 ALA A O 1
#

Secondary structure (DSSP, 8-state):
--EEEEEETTTEEEEESSS-EEEEPPHHHHHH-EEEEETTS-EEEEEEETTTTEEEEEEEE--SSEEEEE--SSS-EEEEES--S-EEEEESTTTT------TTS-TT------------

Nearest PDB structures (foldseek):
  7nvn-assembly1_n  TM=2.578E-01  e=1.095E+00  Lama glama
  7z6h-assembly1_C  TM=2.978E-01  e=3.013E+00  Homo sapiens
  1xgq-assembly1_B  TM=3.027E-01  e=6.621E+00  Mus musculus
  8aon-assembly1_B  TM=2.928E-01  e=9.278E+00  Homo sapiens

Mean predicted aligned error: 9.53 Å

Foldseek 3Di:
DKKKWDADAQQKIFIDDPDTDIDRDDVQCADFWKWKAWPQRWIKTWYADPVLREIEIDTPDDGPWDWDWDPPDRYIMIMTHDDTPDMDMGGGNCHDPDPPPPVVPCPPPPPPPPPDDDDD

Radius of gyration: 17.77 Å; Cα contacts (8 Å, |Δi|>4): 231; chains: 1; bounding box: 34×44×58 Å